Protein AF-A0A2T3J5Y9-F1 (afdb_monomer)

Secondary structure (DSSP, 8-stat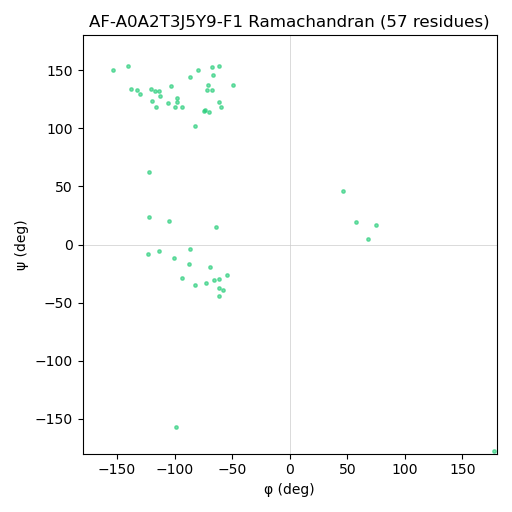e):
---TT-TTEEEEEETTEEEEEEEE-TTT--EEEEE-HHHHHHS--SSTTS-TTS-----

pLDDT: mean 82.47, std 15.72, range [36.25, 96.12]

Solvent-accessible surface area (backbone atoms only — not comparable to full-atom values): 3922 Å² total; per-residue (Å²): 134,81,64,87,81,61,72,58,55,43,81,38,70,55,97,94,37,78,41,26,39,41,35,53,41,87,90,76,76,42,80,46,78,46,65,34,73,68,36,56,77,74,56,76,53,94,38,92,85,48,48,70,89,53,87,75,77,88,128

Foldseek 3Di:
DDDPPCPQKDFDDDPNDGQWIWGQDPVPRDIWIAGDPVCLVPHAAPDPQRGHPDGNDDD

Radius of gyration: 12.44 Å; Cα contacts (8 Å, |Δi|>4): 69; chains: 1; bounding box: 30×18×33 Å

Nearest PDB structures (foldseek):
  4pu4-assembly1_B  TM=9.262E-01  e=2.108E-03  Shewanella oneidensis MR-1
  4pu4-assembly1_A  TM=9.441E-01  e=8.306E-03  Shewanella oneidensis MR-1
  4pu3-assembly1_B  TM=9.438E-01  e=1.010E-02  Shewanella oneidensis MR-1
  2kol-assembly1_A  TM=5.549E-01  e=4.377E+00  Homo sapiens
  7sk6-assembly1_B  TM=5.764E-01  e=5.683E+00  Homo sapiens

Mean predicted aligned error: 6.8 Å

Structure (mmCIF, N/CA/C/O backbone):
data_AF-A0A2T3J5Y9-F1
#
_entry.id   AF-A0A2T3J5Y9-F1
#
loop_
_atom_site.group_PDB
_atom_site.id
_atom_site.type_symbol
_atom_site.label_atom_id
_atom_site.label_alt_id
_atom_site.label_comp_id
_atom_site.label_asym_id
_atom_site.label_entity_id
_atom_site.label_seq_id
_atom_site.pdbx_PDB_ins_code
_atom_site.Cartn_x
_atom_site.Cartn_y
_atom_site.Cartn_z
_atom_site.occupancy
_atom_site.B_iso_or_equiv
_atom_site.auth_seq_id
_atom_site.auth_comp_id
_atom_site.auth_asym_id
_atom_site.auth_atom_id
_atom_site.pdbx_PDB_model_num
ATOM 1 N N . MET A 1 1 ? -10.783 4.345 -21.227 1.00 36.25 1 MET A N 1
ATOM 2 C CA . MET A 1 1 ? -9.576 4.828 -21.927 1.00 36.25 1 MET A CA 1
ATOM 3 C C . MET A 1 1 ? -8.455 4.864 -20.904 1.00 36.25 1 MET A C 1
ATOM 5 O O . MET A 1 1 ? -8.314 5.858 -20.214 1.00 36.25 1 MET A O 1
ATOM 9 N N . THR A 1 2 ? -7.751 3.750 -20.713 1.00 43.91 2 THR A N 1
ATOM 10 C CA . THR A 1 2 ? -6.573 3.690 -19.841 1.00 43.91 2 THR A CA 1
ATOM 11 C C . THR A 1 2 ? -5.388 4.196 -20.650 1.00 43.91 2 THR A C 1
ATOM 13 O O . THR A 1 2 ? -4.885 3.526 -21.552 1.00 43.91 2 THR A O 1
ATOM 16 N N . THR A 1 3 ? -5.010 5.446 -20.401 1.00 46.78 3 THR A N 1
ATOM 17 C CA . THR A 1 3 ? -3.718 6.001 -20.809 1.00 46.78 3 THR A CA 1
ATOM 18 C C . THR A 1 3 ? -2.615 5.031 -20.390 1.00 46.78 3 THR A C 1
ATOM 20 O O . THR A 1 3 ? -2.673 4.471 -19.301 1.00 46.78 3 THR A O 1
ATOM 23 N N . GLY A 1 4 ? -1.625 4.784 -21.253 1.00 51.78 4 GLY A N 1
ATOM 24 C CA . GLY A 1 4 ? -0.587 3.755 -21.063 1.00 51.78 4 GLY A CA 1
ATOM 25 C C . GLY A 1 4 ? 0.358 3.946 -19.865 1.00 51.78 4 GLY A C 1
ATOM 26 O O . GLY A 1 4 ? 1.396 3.294 -19.830 1.00 51.78 4 GLY A O 1
ATOM 27 N N . SER A 1 5 ? 0.006 4.824 -18.926 1.00 55.25 5 SER A N 1
ATOM 28 C CA . SER A 1 5 ? 0.750 5.216 -17.730 1.00 55.25 5 SER A CA 1
ATOM 29 C C . SER A 1 5 ? 0.478 4.318 -16.513 1.00 55.25 5 SER A C 1
ATOM 31 O O . SER A 1 5 ? 1.283 4.326 -15.595 1.00 55.25 5 SER A O 1
ATOM 33 N N . ASP A 1 6 ? -0.605 3.527 -16.520 1.00 62.06 6 ASP A N 1
ATOM 34 C CA . ASP A 1 6 ? -1.014 2.664 -15.389 1.00 62.06 6 ASP A CA 1
ATOM 35 C C . ASP A 1 6 ? -0.715 1.173 -15.625 1.00 62.06 6 ASP A C 1
ATOM 37 O O . ASP A 1 6 ? -1.334 0.279 -15.047 1.00 62.06 6 ASP A O 1
ATOM 41 N N . ARG A 1 7 ? 0.206 0.863 -16.541 1.00 78.00 7 ARG A N 1
ATOM 42 C CA . ARG A 1 7 ? 0.680 -0.517 -16.691 1.00 78.00 7 ARG A CA 1
ATOM 43 C C . ARG A 1 7 ? 1.536 -0.847 -15.469 1.00 78.00 7 ARG A C 1
ATOM 45 O O . ARG A 1 7 ? 2.350 -0.020 -15.079 1.00 78.00 7 ARG A O 1
ATOM 52 N N . TYR A 1 8 ? 1.364 -2.047 -14.914 1.00 88.38 8 TYR A N 1
ATO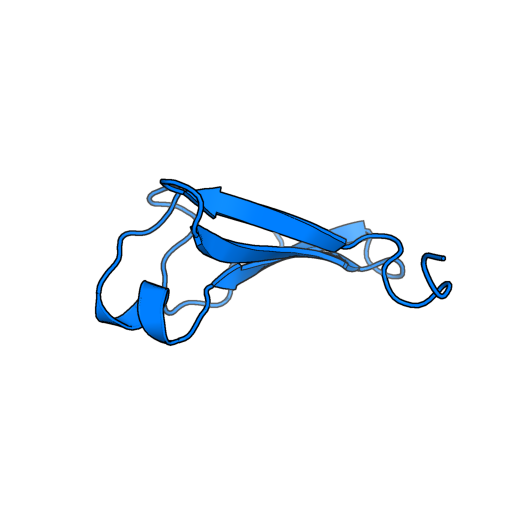M 53 C CA . TYR A 1 8 ? 2.125 -2.562 -13.762 1.00 88.38 8 TYR A CA 1
ATOM 54 C C . TYR A 1 8 ? 1.757 -1.978 -12.391 1.00 88.38 8 TYR A C 1
ATOM 56 O O . TYR A 1 8 ? 2.50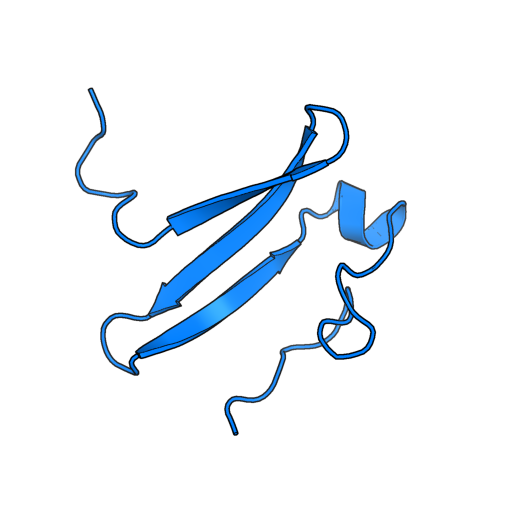5 -2.160 -11.434 1.00 88.38 8 TYR A O 1
ATOM 64 N N . ILE A 1 9 ? 0.596 -1.331 -12.280 1.00 91.56 9 ILE A N 1
ATOM 65 C CA . ILE A 1 9 ? 0.062 -0.834 -11.010 1.00 91.56 9 ILE A CA 1
ATOM 66 C C . ILE A 1 9 ? -1.250 -1.560 -10.707 1.00 91.56 9 ILE A C 1
ATOM 68 O O . ILE A 1 9 ? -2.126 -1.661 -11.566 1.00 91.56 9 ILE A O 1
ATOM 72 N N . LEU A 1 10 ? -1.382 -2.060 -9.481 1.00 92.81 10 LEU A N 1
ATOM 73 C CA . LEU A 1 10 ? -2.595 -2.669 -8.949 1.00 92.81 10 LEU A CA 1
ATOM 74 C C . LEU A 1 10 ? -3.070 -1.871 -7.731 1.00 92.81 10 LEU A C 1
ATOM 76 O O . LEU A 1 10 ? -2.336 -1.729 -6.752 1.00 92.81 10 LEU A O 1
ATOM 80 N N . ASP A 1 11 ? -4.308 -1.383 -7.772 1.00 94.81 11 ASP A N 1
ATOM 81 C CA . ASP A 1 11 ? -4.929 -0.766 -6.601 1.00 94.81 11 ASP A CA 1
ATOM 82 C C . ASP A 1 11 ? -5.265 -1.838 -5.555 1.00 94.81 11 ASP A C 1
ATOM 84 O O . ASP A 1 11 ? -5.860 -2.875 -5.861 1.00 94.81 11 ASP A O 1
ATOM 88 N N . VAL A 1 12 ? -4.908 -1.569 -4.300 1.00 93.88 12 VAL A N 1
ATOM 89 C CA . VAL A 1 12 ? -5.271 -2.403 -3.154 1.00 93.88 12 VAL A CA 1
ATOM 90 C C . VAL A 1 12 ? -6.484 -1.786 -2.476 1.00 93.88 12 VAL A C 1
ATOM 92 O O . VAL A 1 12 ? -6.442 -0.629 -2.060 1.00 93.88 12 VAL A O 1
ATOM 95 N N . VAL A 1 13 ? -7.566 -2.558 -2.357 1.00 96.12 13 VAL A N 1
ATOM 96 C CA . VAL A 1 13 ? -8.869 -2.068 -1.888 1.00 96.12 13 VAL A CA 1
ATOM 97 C C . VAL A 1 13 ? -9.307 -2.809 -0.629 1.00 96.12 13 VAL A C 1
ATOM 99 O O . VAL A 1 13 ? -9.277 -4.038 -0.587 1.00 96.12 13 VAL A O 1
ATOM 102 N N . TYR A 1 14 ? -9.769 -2.060 0.368 1.00 95.38 14 TYR A N 1
ATOM 103 C CA . TYR A 1 14 ? -10.423 -2.576 1.566 1.00 95.38 14 TYR A CA 1
ATOM 104 C C . TYR A 1 14 ? -11.730 -1.817 1.798 1.00 95.38 14 TYR A C 1
ATOM 106 O O . TYR A 1 14 ? -11.744 -0.592 1.768 1.00 95.38 14 TYR A O 1
ATOM 114 N N . ASP A 1 15 ? -12.828 -2.550 1.989 1.00 92.62 15 ASP A N 1
ATOM 115 C CA . ASP A 1 15 ? -14.176 -1.995 2.200 1.00 92.62 15 ASP A CA 1
ATOM 116 C C . ASP A 1 15 ? -14.555 -0.877 1.204 1.00 92.62 15 ASP A C 1
ATOM 118 O O . ASP A 1 15 ? -15.051 0.188 1.554 1.00 92.62 15 ASP A O 1
ATOM 122 N N . SER A 1 16 ? -14.289 -1.121 -0.083 1.00 92.19 16 SER A N 1
ATOM 123 C CA . SER A 1 16 ? -14.525 -0.180 -1.194 1.00 92.19 16 SER A CA 1
ATOM 124 C C . SER A 1 16 ? -13.640 1.078 -1.218 1.00 92.19 16 SER A C 1
ATOM 126 O O . SER A 1 16 ? -13.810 1.907 -2.111 1.00 92.19 16 SER A O 1
ATOM 128 N N . ALA A 1 17 ? -12.668 1.211 -0.311 1.00 93.38 17 ALA A N 1
ATOM 129 C CA . ALA A 1 17 ? -11.675 2.281 -0.314 1.00 93.38 17 ALA A CA 1
ATOM 130 C C . ALA A 1 17 ? -10.316 1.778 -0.825 1.00 93.38 17 ALA A C 1
ATOM 132 O O . ALA A 1 17 ? -9.856 0.702 -0.444 1.00 93.38 17 ALA A O 1
ATOM 133 N N . VAL A 1 18 ? -9.652 2.559 -1.682 1.00 95.00 18 VAL A N 1
ATOM 134 C CA . VAL A 1 18 ? -8.265 2.279 -2.085 1.00 95.00 18 VAL A CA 1
ATOM 135 C C . VAL A 1 18 ? -7.344 2.627 -0.918 1.00 95.00 18 VAL A C 1
ATOM 137 O O . VAL A 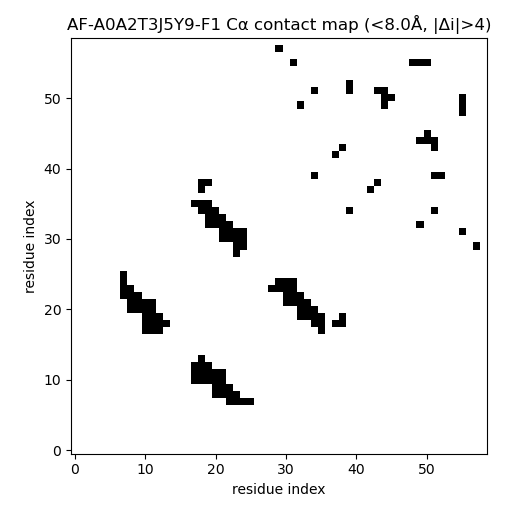1 18 ? -7.239 3.786 -0.522 1.00 95.00 18 VAL A O 1
ATOM 140 N N . ILE A 1 19 ? -6.667 1.618 -0.379 1.00 95.50 19 ILE A N 1
ATOM 141 C CA . ILE A 1 19 ? -5.782 1.738 0.788 1.00 95.50 19 ILE A CA 1
ATOM 142 C C . ILE A 1 19 ? -4.301 1.803 0.413 1.00 95.50 19 ILE A C 1
ATOM 144 O O . ILE A 1 19 ? -3.452 2.119 1.244 1.00 95.50 19 ILE A O 1
ATOM 148 N N . GLY A 1 20 ? -3.976 1.509 -0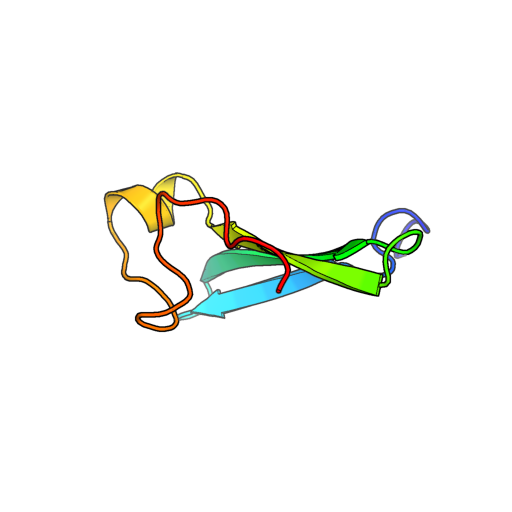.843 1.00 93.25 20 GLY A N 1
ATOM 149 C CA . GLY A 1 20 ? -2.613 1.543 -1.344 1.00 93.25 20 GLY A CA 1
ATOM 150 C C . GLY A 1 20 ? -2.508 1.095 -2.792 1.00 93.25 20 GLY A C 1
ATOM 151 O O . GLY A 1 20 ? -3.508 0.782 -3.440 1.00 93.25 20 GLY A O 1
ATOM 152 N N . LYS A 1 21 ? -1.277 1.062 -3.288 1.00 93.38 21 LYS A N 1
ATOM 153 C CA . LYS A 1 21 ? -0.928 0.637 -4.640 1.00 93.38 21 LYS A CA 1
ATOM 154 C C . LYS A 1 21 ? 0.235 -0.333 -4.588 1.00 93.38 21 LYS A C 1
ATOM 156 O O . LYS A 1 21 ? 1.225 -0.072 -3.909 1.00 93.38 21 LYS A O 1
ATOM 161 N N . LEU A 1 22 ? 0.103 -1.430 -5.318 1.00 92.00 22 LEU A N 1
ATOM 162 C CA . LEU A 1 22 ? 1.185 -2.361 -5.589 1.00 92.00 22 LEU A CA 1
ATOM 163 C C . LEU A 1 22 ? 1.733 -2.058 -6.983 1.00 92.00 22 LEU A C 1
ATOM 165 O O . LEU A 1 22 ? 1.004 -2.160 -7.969 1.00 92.00 22 LEU A O 1
ATOM 169 N N . THR A 1 23 ? 3.002 -1.682 -7.055 1.00 91.44 23 THR A N 1
ATOM 170 C CA . THR A 1 23 ? 3.690 -1.320 -8.295 1.00 91.44 23 THR A CA 1
ATOM 171 C C . THR A 1 23 ? 4.769 -2.350 -8.583 1.00 91.44 23 THR A C 1
ATOM 173 O O . THR A 1 23 ? 5.548 -2.689 -7.696 1.00 91.44 23 THR A O 1
ATOM 176 N N . LEU A 1 24 ? 4.822 -2.853 -9.814 1.00 89.38 24 LEU A N 1
ATOM 177 C CA . LEU A 1 24 ? 5.939 -3.661 -10.293 1.00 89.38 24 LEU A CA 1
ATOM 178 C C . LEU A 1 24 ? 6.945 -2.752 -11.007 1.00 89.38 24 LEU A C 1
ATOM 180 O O . LEU A 1 24 ? 6.627 -2.133 -12.027 1.00 89.38 24 LEU A O 1
ATOM 184 N N . ASP A 1 25 ? 8.161 -2.692 -10.472 1.00 86.00 25 ASP A N 1
ATOM 185 C CA . ASP A 1 25 ? 9.290 -2.039 -11.117 1.00 86.00 25 ASP A CA 1
ATOM 186 C C . ASP A 1 25 ? 9.792 -2.911 -12.274 1.00 86.00 25 ASP A C 1
ATOM 188 O O . ASP A 1 25 ? 10.279 -4.025 -12.091 1.00 86.00 25 ASP A O 1
ATOM 192 N N . LYS A 1 26 ? 9.660 -2.401 -13.499 1.00 82.50 26 LYS A N 1
ATOM 193 C CA . LYS A 1 26 ? 9.970 -3.149 -14.727 1.00 82.50 26 LYS A CA 1
ATOM 194 C C . LYS A 1 26 ? 11.461 -3.430 -14.940 1.00 82.50 26 LYS A C 1
ATOM 196 O O . LYS A 1 26 ? 11.795 -4.252 -15.789 1.00 82.50 26 LYS A O 1
ATOM 201 N N . ASP A 1 27 ? 12.339 -2.679 -14.279 1.00 85.88 27 ASP A N 1
ATOM 202 C CA . ASP A 1 27 ? 13.783 -2.740 -14.510 1.00 85.88 27 ASP A CA 1
ATOM 203 C C . ASP A 1 27 ? 14.453 -3.713 -13.529 1.00 85.88 27 ASP A C 1
ATOM 205 O O . ASP A 1 27 ? 15.459 -4.336 -13.865 1.00 85.88 27 ASP A O 1
ATOM 209 N N . SER A 1 28 ? 13.870 -3.879 -12.342 1.00 85.81 28 SER A N 1
ATOM 210 C CA . SER A 1 28 ? 14.371 -4.740 -11.269 1.00 85.81 28 SER A CA 1
ATOM 211 C C . SER A 1 28 ? 13.477 -5.940 -10.945 1.00 85.81 28 SER A C 1
ATOM 213 O O . SER A 1 28 ? 13.885 -6.777 -10.147 1.00 85.81 28 SER A O 1
ATOM 215 N N . ASP A 1 29 ? 12.292 -6.040 -11.560 1.00 84.50 29 ASP A N 1
ATOM 216 C CA . ASP A 1 29 ? 11.259 -7.056 -11.279 1.00 84.50 29 ASP A CA 1
ATOM 217 C C . ASP A 1 29 ? 10.791 -7.062 -9.808 1.00 84.50 29 ASP A C 1
ATOM 219 O O . ASP A 1 29 ? 10.211 -8.025 -9.308 1.00 84.50 29 ASP A O 1
ATOM 223 N N . ASN A 1 30 ? 11.036 -5.959 -9.095 1.00 86.12 30 ASN A N 1
ATOM 224 C CA . ASN A 1 30 ? 10.672 -5.802 -7.695 1.00 86.12 30 ASN A CA 1
ATOM 225 C C . ASN A 1 30 ? 9.242 -5.286 -7.547 1.00 86.12 30 ASN A C 1
ATOM 227 O O . ASN A 1 30 ? 8.779 -4.432 -8.304 1.00 86.12 30 ASN A O 1
ATOM 231 N N . LEU A 1 31 ? 8.561 -5.765 -6.508 1.00 88.62 31 LEU A N 1
ATOM 232 C CA . LEU A 1 31 ? 7.246 -5.275 -6.113 1.00 88.62 31 LEU A CA 1
ATOM 233 C C . LEU A 1 31 ? 7.376 -4.264 -4.976 1.00 88.62 31 LEU A C 1
ATOM 235 O O . LEU A 1 31 ? 7.928 -4.571 -3.921 1.00 88.62 31 LEU A O 1
ATOM 239 N N . GLU A 1 32 ? 6.797 -3.087 -5.173 1.00 88.00 32 GLU A N 1
ATOM 240 C CA . GLU A 1 32 ? 6.698 -2.040 -4.166 1.00 88.00 32 GLU A CA 1
ATOM 241 C C . GLU A 1 32 ? 5.237 -1.844 -3.762 1.00 88.00 32 GLU A C 1
ATOM 243 O O . GLU A 1 32 ? 4.363 -1.639 -4.606 1.00 88.00 32 GLU A O 1
ATOM 248 N N . LEU A 1 33 ? 4.968 -1.894 -2.458 1.00 89.88 33 LEU A N 1
ATOM 249 C CA . LEU A 1 33 ? 3.663 -1.572 -1.899 1.00 89.88 33 LEU A CA 1
ATOM 250 C C . LEU A 1 33 ? 3.721 -0.207 -1.216 1.00 89.88 33 LEU A C 1
ATOM 252 O O . LEU A 1 33 ? 4.452 -0.026 -0.244 1.00 89.88 33 LEU A O 1
ATOM 256 N N . THR A 1 34 ? 2.881 0.718 -1.668 1.00 90.62 34 THR A N 1
ATOM 257 C CA . THR A 1 34 ? 2.726 2.038 -1.053 1.00 90.62 34 THR A CA 1
ATOM 258 C C . THR A 1 34 ? 1.312 2.187 -0.506 1.00 90.62 34 THR A C 1
ATOM 260 O O . THR A 1 34 ? 0.341 2.146 -1.260 1.00 90.62 34 THR A O 1
ATOM 263 N N . TYR A 1 35 ? 1.180 2.382 0.804 1.00 93.38 35 TYR A N 1
ATOM 264 C CA . TYR A 1 35 ? -0.103 2.695 1.436 1.00 93.38 35 TYR A CA 1
ATOM 265 C C . TYR A 1 35 ? -0.456 4.179 1.276 1.00 93.38 35 TYR A C 1
ATOM 267 O O . TYR A 1 35 ? 0.428 5.036 1.224 1.00 93.38 35 TYR A O 1
ATOM 275 N N . THR A 1 36 ? -1.750 4.497 1.233 1.00 93.44 36 THR A N 1
ATOM 276 C CA . THR A 1 36 ? -2.215 5.891 1.273 1.00 93.44 36 THR A CA 1
ATOM 277 C C . THR A 1 36 ? -1.922 6.519 2.638 1.00 93.44 36 THR A C 1
ATOM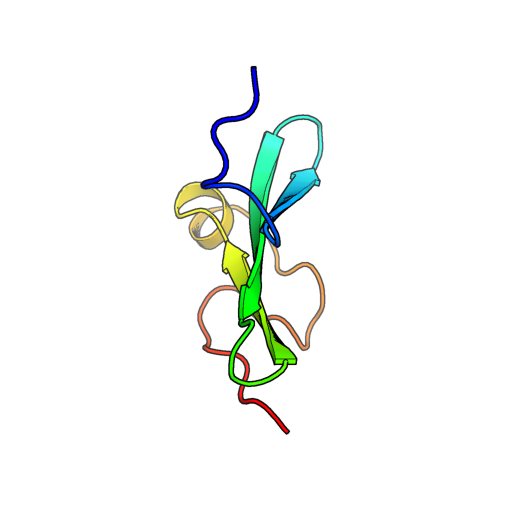 279 O O . THR A 1 36 ? -1.865 5.827 3.655 1.00 93.44 36 THR A O 1
ATOM 282 N N . ASP A 1 37 ? -1.757 7.843 2.693 1.00 92.19 37 ASP A N 1
ATOM 283 C CA . ASP A 1 37 ? -1.484 8.558 3.953 1.00 92.19 37 ASP A CA 1
ATOM 284 C C . ASP A 1 37 ? -2.578 8.339 5.000 1.00 92.19 37 ASP A C 1
ATOM 286 O O . ASP A 1 37 ? -2.288 8.163 6.183 1.00 92.19 37 ASP A O 1
ATOM 290 N N . GLU A 1 38 ? -3.832 8.309 4.553 1.00 92.94 38 GLU A N 1
ATOM 291 C CA . GLU A 1 38 ? -4.988 8.038 5.403 1.00 92.94 38 GLU A CA 1
ATOM 292 C C . GLU A 1 38 ? -4.912 6.641 6.029 1.00 92.94 38 GLU A C 1
ATOM 294 O O . GLU A 1 38 ? -5.128 6.491 7.235 1.00 92.94 38 GLU A O 1
ATOM 299 N N . TRP A 1 39 ? -4.546 5.630 5.232 1.00 94.06 39 TRP A N 1
ATOM 300 C CA . TRP A 1 39 ? -4.436 4.253 5.704 1.00 94.06 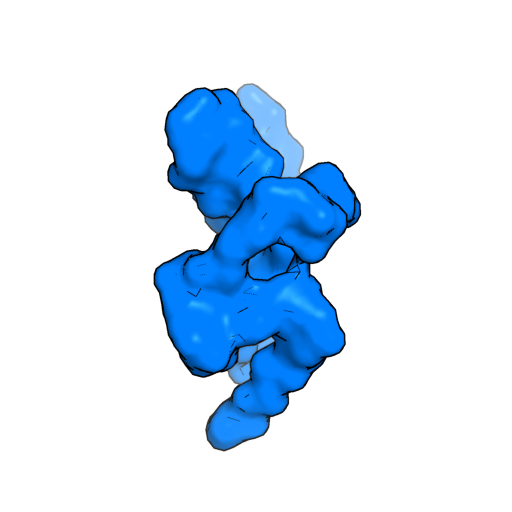39 TRP A CA 1
ATOM 301 C C . TRP A 1 39 ? -3.217 4.031 6.596 1.00 94.06 39 TRP A C 1
ATOM 303 O O . TRP A 1 39 ? -3.292 3.267 7.553 1.00 94.06 39 TRP A O 1
ATOM 313 N N . ARG A 1 40 ? -2.108 4.738 6.347 1.00 91.62 40 ARG A N 1
ATOM 314 C CA . ARG A 1 40 ? -0.944 4.707 7.246 1.00 91.62 40 ARG A CA 1
ATOM 315 C C . ARG A 1 40 ? -1.274 5.230 8.641 1.00 91.62 40 ARG A C 1
ATOM 317 O O . ARG A 1 40 ? -0.792 4.683 9.622 1.00 91.62 40 ARG A O 1
ATOM 324 N N . GLN A 1 41 ? -2.112 6.261 8.734 1.00 91.62 41 GLN A N 1
ATOM 325 C CA . GLN A 1 41 ? -2.452 6.889 10.014 1.00 91.62 41 GLN A CA 1
ATOM 326 C C . GLN A 1 41 ? -3.551 6.153 10.787 1.00 91.62 41 GLN A C 1
ATOM 328 O O . GLN A 1 41 ? -3.522 6.144 12.016 1.00 91.62 41 GLN A O 1
ATOM 333 N N . ASN A 1 42 ? -4.526 5.565 10.087 1.00 92.75 42 ASN A N 1
ATOM 334 C CA . ASN A 1 42 ? -5.749 5.043 10.715 1.00 92.75 42 ASN A CA 1
ATOM 335 C C . ASN A 1 42 ? -6.010 3.556 10.445 1.00 92.75 42 ASN A C 1
ATOM 337 O O . ASN A 1 42 ? -6.951 2.986 10.997 1.00 92.75 42 ASN A O 1
ATOM 341 N N . GLY A 1 43 ? -5.224 2.940 9.568 1.00 92.12 43 GLY A N 1
ATOM 342 C CA . GLY A 1 43 ? -5.404 1.567 9.126 1.00 92.12 43 GLY A CA 1
ATOM 343 C C . GLY A 1 43 ? -4.494 0.577 9.844 1.00 92.12 43 GLY A C 1
ATOM 344 O O . GLY A 1 43 ? -4.005 0.789 10.952 1.00 92.12 43 GLY A O 1
ATOM 345 N N . PHE A 1 44 ? -4.279 -0.550 9.177 1.00 93.62 44 PHE A N 1
ATOM 346 C CA . PHE A 1 44 ? -3.407 -1.629 9.622 1.00 93.62 44 PHE A CA 1
ATOM 347 C C . PHE A 1 44 ? -2.636 -2.188 8.420 1.00 93.62 44 PH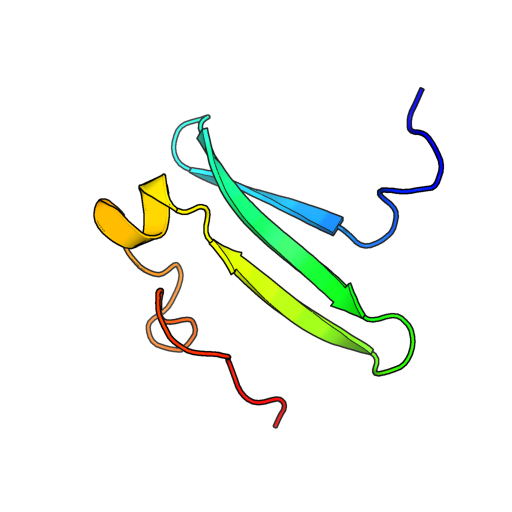E A C 1
ATOM 349 O O . PHE A 1 44 ? -3.106 -2.081 7.279 1.00 93.62 44 PHE A O 1
ATOM 356 N N . PRO A 1 45 ? -1.449 -2.777 8.642 1.00 92.56 45 PRO A N 1
ATOM 357 C CA . PRO A 1 45 ? -0.685 -3.381 7.561 1.00 92.56 45 PRO A CA 1
ATOM 358 C C . PRO A 1 45 ? -1.416 -4.604 6.995 1.00 92.56 45 PRO A C 1
ATOM 360 O O . PRO A 1 45 ? -2.023 -5.373 7.739 1.00 92.56 45 PRO A O 1
ATOM 363 N N . LEU A 1 46 ? -1.299 -4.837 5.685 1.00 90.31 46 LEU A N 1
ATOM 364 C CA . LEU A 1 46 ? -1.862 -6.030 5.030 1.00 90.31 46 LEU A CA 1
ATOM 365 C C . LEU A 1 46 ? -1.265 -7.337 5.570 1.00 90.31 46 LEU A C 1
ATOM 367 O O . LEU A 1 46 ? -1.914 -8.379 5.553 1.00 90.31 46 LEU A O 1
ATOM 371 N N . SER A 1 47 ? -0.010 -7.289 6.017 1.00 89.06 47 SER A N 1
ATOM 372 C CA . SER A 1 47 ? 0.726 -8.413 6.589 1.00 89.06 47 SER A CA 1
ATOM 373 C C . SER A 1 47 ? 1.793 -7.882 7.550 1.00 89.06 47 SER A C 1
ATOM 375 O O . SER A 1 47 ? 2.329 -6.801 7.301 1.00 89.06 47 SER A O 1
ATOM 377 N N . PRO A 1 48 ? 2.181 -8.625 8.604 1.00 85.31 48 PRO A N 1
ATOM 378 C CA . PRO A 1 48 ? 3.276 -8.230 9.495 1.00 85.31 48 PRO A CA 1
ATOM 379 C C . PRO A 1 48 ? 4.604 -7.948 8.775 1.00 85.31 48 PRO A C 1
ATOM 381 O O . PRO A 1 48 ? 5.416 -7.174 9.270 1.00 85.31 48 PRO A O 1
ATOM 384 N N . HIS A 1 49 ? 4.823 -8.558 7.605 1.00 86.00 49 HIS A N 1
ATOM 385 C CA . HIS A 1 49 ? 6.020 -8.339 6.783 1.00 86.00 49 HIS A CA 1
ATOM 386 C C . HIS A 1 49 ? 5.904 -7.138 5.830 1.00 86.00 49 HIS A C 1
ATOM 388 O O . HIS A 1 49 ? 6.867 -6.816 5.144 1.00 86.00 49 HIS A O 1
ATOM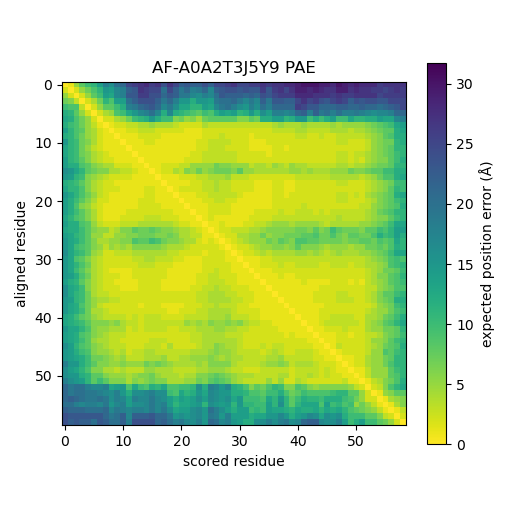 394 N N . LEU A 1 50 ? 4.741 -6.481 5.783 1.00 87.00 50 LEU A N 1
ATOM 395 C CA . LEU A 1 50 ? 4.451 -5.314 4.947 1.00 87.00 50 LEU A CA 1
ATOM 396 C C . LEU A 1 50 ? 4.010 -4.141 5.845 1.00 87.00 50 LEU A C 1
ATOM 398 O O . LEU A 1 50 ? 2.848 -3.721 5.776 1.00 87.00 50 LEU A O 1
ATOM 402 N N . PRO A 1 51 ? 4.887 -3.663 6.748 1.00 86.31 51 PRO A N 1
ATOM 403 C CA . PRO A 1 51 ? 4.553 -2.616 7.712 1.00 86.31 51 PRO A CA 1
ATOM 404 C C . PRO A 1 51 ? 4.157 -1.305 7.017 1.00 86.31 51 PRO A C 1
ATOM 406 O O . PRO A 1 51 ? 4.599 -1.018 5.908 1.00 86.31 51 PRO A O 1
ATOM 409 N N . LEU A 1 52 ? 3.338 -0.491 7.690 1.00 84.00 52 LEU A N 1
ATOM 410 C CA . LEU A 1 52 ? 2.812 0.770 7.144 1.00 84.00 52 LEU A CA 1
ATOM 411 C C . LEU A 1 52 ? 3.898 1.836 6.908 1.00 84.00 52 LEU A C 1
ATOM 413 O O . LEU A 1 52 ? 3.776 2.639 5.985 1.00 84.00 52 LEU A O 1
ATOM 417 N N . ASP A 1 53 ? 4.958 1.817 7.720 1.00 71.44 53 ASP A N 1
ATOM 418 C CA . ASP A 1 53 ? 5.954 2.893 7.809 1.00 71.44 53 ASP A CA 1
ATOM 419 C C . ASP A 1 53 ? 7.385 2.430 7.512 1.00 71.44 53 ASP A C 1
ATOM 421 O O . ASP A 1 53 ? 8.358 3.025 7.980 1.00 71.44 53 ASP A O 1
ATOM 425 N N . THR A 1 54 ? 7.572 1.338 6.771 1.00 62.88 54 THR A N 1
ATOM 426 C CA . THR A 1 54 ? 8.928 0.886 6.430 1.00 62.88 54 THR A CA 1
ATOM 427 C C . THR A 1 54 ? 9.012 0.437 4.987 1.00 62.88 54 THR A C 1
ATOM 429 O O . THR A 1 54 ? 8.168 -0.313 4.504 1.00 62.88 54 THR A O 1
ATOM 432 N N . VAL A 1 55 ? 10.067 0.896 4.311 1.00 57.53 55 VAL A N 1
ATOM 433 C CA . VAL A 1 55 ? 10.465 0.390 2.999 1.00 57.53 55 VAL A CA 1
ATOM 434 C C . VAL A 1 55 ? 10.754 -1.096 3.157 1.00 57.53 55 VAL A C 1
ATOM 436 O O . VAL A 1 55 ? 11.633 -1.470 3.932 1.00 57.53 55 VAL A O 1
ATOM 439 N N . ILE A 1 56 ? 9.994 -1.937 2.460 1.00 59.91 56 ILE A N 1
ATOM 440 C CA . ILE A 1 56 ? 10.229 -3.379 2.446 1.00 59.91 56 ILE A CA 1
ATOM 441 C C . ILE A 1 56 ? 11.521 -3.596 1.650 1.00 59.91 56 ILE A C 1
ATOM 443 O O . ILE A 1 56 ? 11.549 -3.274 0.461 1.00 59.91 56 ILE A O 1
ATOM 447 N N . PRO A 1 57 ? 12.610 -4.073 2.274 1.00 52.50 57 PRO A N 1
ATOM 448 C CA . PRO A 1 57 ? 13.840 -4.315 1.542 1.00 52.50 57 PRO A CA 1
ATOM 449 C C . PRO A 1 57 ? 13.624 -5.473 0.563 1.00 52.50 57 PRO A C 1
ATOM 451 O O . PRO A 1 57 ? 13.085 -6.516 0.936 1.00 52.50 57 PRO A O 1
ATOM 454 N N . SER A 1 58 ? 14.053 -5.289 -0.685 1.00 55.56 58 SER A N 1
ATOM 455 C CA . SER A 1 58 ? 14.177 -6.377 -1.657 1.00 55.56 58 SER A CA 1
ATOM 456 C C . SER A 1 58 ? 15.194 -7.394 -1.127 1.00 55.56 58 SER A C 1
ATOM 458 O O . SER A 1 58 ? 16.324 -7.009 -0.806 1.00 55.56 58 SER A O 1
ATOM 460 N N . ALA A 1 59 ? 14.764 -8.650 -0.975 1.00 54.75 59 ALA A N 1
ATOM 461 C CA . ALA A 1 59 ? 15.601 -9.772 -0.546 1.00 54.75 59 ALA A CA 1
ATOM 462 C C . ALA A 1 59 ? 16.527 -10.262 -1.667 1.00 54.75 59 ALA A C 1
ATOM 464 O O . ALA A 1 59 ? 16.106 -10.196 -2.844 1.00 54.75 59 ALA A O 1
#

Sequence (59 aa):
MTTGSDRYILDVVYDSAVIGKLTLDKDSDNLELTYTDEWRQNGFPLSPHLPLDTVIPSA

Organism: NCBI:txid264736

InterPro domains:
  IPR017508 HipA, N-terminal subdomain 1 [PF13657] (10-54)